Protein AF-A0A7K0S2Q0-F1 (afdb_monomer)

pLDDT: mean 84.31, std 12.72, range [53.44, 97.12]

Mean predicted aligned error: 6.61 Å

Solvent-accessible surface area (backbone atoms only — not comparable to full-atom values): 5505 Å² total; per-residue (Å²): 112,70,44,58,55,29,43,52,51,18,51,54,41,47,51,53,49,52,50,55,51,48,51,41,67,73,70,68,53,81,81,54,71,60,59,54,51,28,45,52,15,42,52,38,26,22,48,20,25,43,46,21,49,76,76,44,85,46,72,68,33,52,50,47,17,49,54,20,43,51,52,19,50,55,39,47,50,51,54,38,68,62,32,65,51,90,87,66,67,78,82,71,79,52,60,96,81,39,47,93,53,102

Radius of gyration: 15.75 Å; Cα contacts (8 Å, |Δi|>4): 103; chains: 1; bounding box: 41×19×39 Å

Structure (mmCIF, N/CA/C/O backbone):
data_AF-A0A7K0S2Q0-F1
#
_entry.id   AF-A0A7K0S2Q0-F1
#
loop_
_atom_site.group_PDB
_atom_site.id
_atom_site.type_symbol
_atom_site.label_atom_id
_atom_site.label_alt_id
_atom_site.label_comp_id
_atom_site.label_asym_id
_atom_site.label_entity_id
_atom_site.label_seq_id
_atom_site.pdbx_PDB_ins_code
_atom_site.Cartn_x
_atom_site.Cartn_y
_atom_site.Cartn_z
_atom_site.occupancy
_atom_site.B_iso_or_equiv
_atom_site.auth_seq_id
_atom_site.auth_comp_id
_atom_site.auth_asym_id
_atom_site.auth_atom_id
_atom_site.pdbx_PDB_model_num
ATOM 1 N N . MET A 1 1 ? -17.568 6.760 10.542 1.00 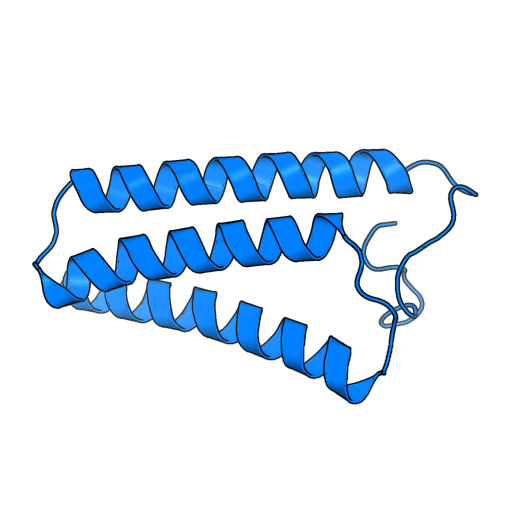76.69 1 MET A N 1
ATOM 2 C CA . MET A 1 1 ? -16.606 7.652 9.852 1.00 76.69 1 MET A CA 1
ATOM 3 C C . MET A 1 1 ? -15.262 6.966 9.601 1.00 76.69 1 MET A C 1
ATOM 5 O O . MET A 1 1 ? -14.896 6.812 8.447 1.00 76.69 1 MET A O 1
ATOM 9 N N . VAL A 1 2 ? -14.573 6.462 10.634 1.00 85.38 2 VAL A N 1
ATOM 10 C CA . VAL A 1 2 ? -13.249 5.805 10.497 1.00 85.38 2 VAL A CA 1
ATOM 11 C C . VAL A 1 2 ? -13.255 4.586 9.556 1.00 85.38 2 VAL A C 1
ATOM 13 O O . VAL A 1 2 ? -12.350 4.429 8.746 1.00 85.38 2 VAL A O 1
ATOM 16 N N . GLN A 1 3 ? -14.302 3.755 9.583 1.00 86.75 3 GLN A N 1
ATOM 17 C CA . GLN A 1 3 ? -14.401 2.592 8.685 1.00 86.75 3 GLN A CA 1
ATOM 18 C C . GLN A 1 3 ? -14.510 2.967 7.199 1.00 86.75 3 GLN A C 1
ATOM 20 O O . GLN A 1 3 ? -13.990 2.241 6.361 1.00 86.75 3 GLN A O 1
ATOM 25 N N . ILE A 1 4 ? -15.129 4.107 6.871 1.00 90.25 4 ILE A N 1
ATOM 26 C CA . ILE A 1 4 ? -15.235 4.586 5.483 1.00 90.25 4 ILE A CA 1
ATOM 27 C C . ILE A 1 4 ? -13.847 4.974 4.967 1.00 90.25 4 ILE A C 1
ATOM 29 O O . ILE A 1 4 ? -13.471 4.578 3.869 1.00 90.25 4 ILE A O 1
ATOM 33 N N . PHE A 1 5 ? -13.053 5.670 5.788 1.00 91.81 5 PHE A N 1
ATOM 34 C CA . PHE A 1 5 ? -11.660 5.989 5.465 1.00 91.81 5 PHE A CA 1
ATOM 35 C C . PHE A 1 5 ? -10.804 4.733 5.276 1.00 91.81 5 PHE A C 1
ATOM 37 O O . PHE A 1 5 ? -10.049 4.656 4.311 1.00 91.81 5 PHE A O 1
ATOM 44 N N . ASN A 1 6 ? -10.955 3.723 6.139 1.00 92.00 6 ASN A N 1
ATOM 45 C CA . ASN A 1 6 ? -10.249 2.450 5.970 1.00 92.00 6 ASN A CA 1
ATOM 46 C C . ASN A 1 6 ? -10.660 1.732 4.677 1.00 92.00 6 ASN A C 1
ATOM 48 O O . ASN A 1 6 ? -9.803 1.197 3.981 1.00 92.00 6 ASN A O 1
ATOM 52 N N . GLY A 1 7 ? -11.953 1.750 4.337 1.00 91.88 7 GLY A N 1
ATOM 53 C CA . GLY A 1 7 ? -12.468 1.164 3.100 1.00 91.88 7 GLY A CA 1
ATOM 54 C C . GLY A 1 7 ? -11.942 1.868 1.850 1.00 91.88 7 GLY A C 1
ATOM 55 O O . GLY A 1 7 ? -11.472 1.201 0.932 1.00 91.88 7 GLY A O 1
ATOM 56 N N . LEU A 1 8 ? -11.942 3.204 1.840 1.00 95.12 8 LEU A N 1
ATOM 57 C CA . LEU A 1 8 ? -11.335 4.011 0.773 1.00 95.12 8 LEU A CA 1
ATOM 58 C C . LEU A 1 8 ? -9.833 3.733 0.642 1.00 95.12 8 LEU A C 1
ATOM 60 O O . LEU A 1 8 ? -9.335 3.554 -0.469 1.00 95.12 8 LEU A O 1
ATOM 64 N N . GLY A 1 9 ? -9.120 3.641 1.767 1.00 92.94 9 GLY A N 1
ATOM 65 C CA . GLY A 1 9 ? -7.705 3.278 1.790 1.00 92.94 9 GLY A CA 1
ATOM 66 C C . GLY A 1 9 ? -7.447 1.892 1.196 1.00 92.94 9 GLY A C 1
ATOM 67 O O . GLY A 1 9 ? -6.599 1.752 0.318 1.00 92.94 9 GLY A O 1
ATOM 68 N N . ALA A 1 10 ? -8.219 0.880 1.599 1.00 93.56 10 ALA A N 1
ATOM 69 C CA . ALA A 1 10 ? -8.108 -0.471 1.050 1.00 93.56 10 ALA A CA 1
ATOM 70 C C . ALA A 1 10 ? -8.386 -0.502 -0.464 1.00 93.56 10 ALA A C 1
ATOM 72 O O . ALA A 1 10 ? -7.601 -1.075 -1.217 1.00 93.56 10 ALA A O 1
ATOM 73 N N . LEU A 1 11 ? -9.450 0.167 -0.923 1.00 95.19 11 LEU A N 1
ATOM 74 C CA . LEU A 1 11 ? -9.790 0.292 -2.348 1.00 95.19 11 LEU A CA 1
ATOM 75 C C . LEU A 1 11 ? -8.669 0.940 -3.159 1.00 95.19 11 LEU A C 1
ATOM 77 O O . LEU A 1 11 ? -8.348 0.466 -4.246 1.00 95.19 11 LEU A O 1
ATOM 81 N N . THR A 1 12 ? -8.060 1.992 -2.615 1.00 95.25 12 THR A N 1
ATOM 82 C CA . THR A 1 12 ? -6.956 2.709 -3.263 1.00 95.25 12 THR A CA 1
ATOM 83 C C . THR A 1 12 ? -5.735 1.804 -3.415 1.00 95.25 12 THR A C 1
ATOM 85 O O . THR A 1 12 ? -5.120 1.752 -4.473 1.00 95.25 12 THR A O 1
ATOM 88 N N . VAL A 1 13 ? -5.390 1.041 -2.377 1.00 94.69 13 VAL A N 1
ATOM 89 C CA . VAL A 1 13 ? -4.240 0.130 -2.433 1.00 94.69 13 VAL A CA 1
ATOM 90 C C . VAL A 1 13 ? -4.501 -1.030 -3.398 1.00 94.69 13 VAL A C 1
ATOM 92 O O . VAL 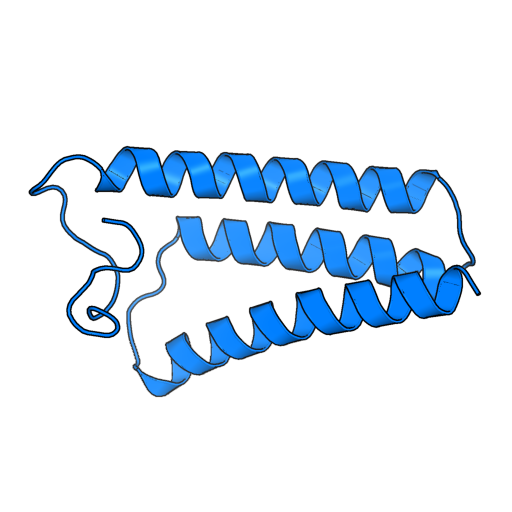A 1 13 ? -3.628 -1.374 -4.198 1.00 94.69 13 VAL A O 1
ATOM 95 N N . PHE A 1 14 ? -5.705 -1.609 -3.383 1.00 94.25 14 PHE A N 1
ATOM 96 C CA . PHE A 1 14 ? -6.052 -2.689 -4.304 1.00 94.25 14 PHE A CA 1
ATOM 97 C C . PHE A 1 14 ? -6.108 -2.226 -5.761 1.00 94.25 14 P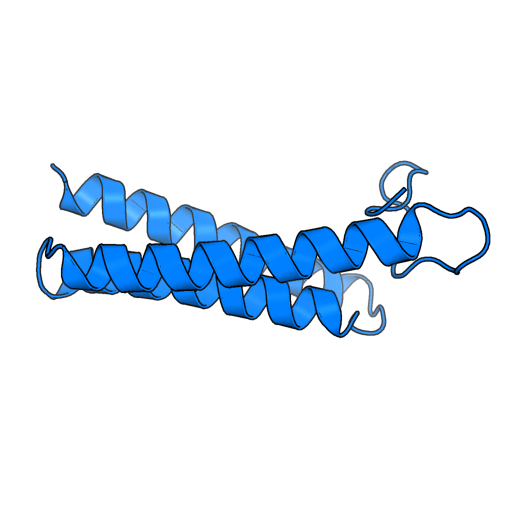HE A C 1
ATOM 99 O O . PHE A 1 14 ? -5.620 -2.953 -6.625 1.00 94.25 14 PHE A O 1
ATOM 106 N N . SER A 1 15 ? -6.629 -1.031 -6.054 1.00 94.06 15 SER A N 1
ATOM 107 C CA . SER A 1 15 ? -6.678 -0.521 -7.430 1.00 94.06 15 SER A CA 1
ATOM 108 C C . SER A 1 15 ? -5.281 -0.347 -8.032 1.00 94.06 15 SER A C 1
ATOM 110 O O . SER A 1 15 ? -5.067 -0.728 -9.183 1.00 94.06 15 SER A O 1
ATOM 112 N N . VAL A 1 16 ? -4.304 0.119 -7.245 1.00 93.38 16 VAL A N 1
ATOM 113 C CA . VAL A 1 16 ? -2.898 0.219 -7.673 1.00 93.38 16 VAL A CA 1
ATOM 114 C C . VAL A 1 16 ? -2.314 -1.160 -7.993 1.00 93.38 16 VAL A C 1
ATOM 116 O O . VAL A 1 16 ? -1.665 -1.334 -9.025 1.00 93.38 16 VAL A O 1
ATOM 119 N N . VAL A 1 17 ? -2.566 -2.162 -7.144 1.00 93.06 17 VAL A N 1
ATOM 120 C CA . VAL A 1 17 ? -2.088 -3.537 -7.373 1.00 93.06 17 VAL A CA 1
ATOM 121 C C . VAL A 1 17 ? -2.720 -4.139 -8.631 1.00 93.06 17 VAL A C 1
ATOM 123 O O . VAL A 1 17 ? -2.010 -4.734 -9.443 1.00 93.06 17 VAL A O 1
ATOM 126 N N . PHE A 1 18 ? -4.028 -3.952 -8.825 1.00 92.44 18 PHE A N 1
ATOM 127 C CA . PHE A 1 18 ? -4.726 -4.389 -10.035 1.00 92.44 18 PHE A CA 1
ATOM 128 C C . PHE A 1 18 ? -4.171 -3.719 -11.292 1.00 92.44 18 PHE A C 1
ATOM 130 O O . PHE A 1 18 ? -3.908 -4.412 -12.272 1.00 92.44 18 PHE A O 1
ATOM 137 N N . GLY A 1 19 ? -3.924 -2.407 -11.252 1.00 88.81 19 GLY A N 1
ATOM 138 C CA . GLY A 1 19 ? -3.283 -1.687 -12.352 1.00 88.81 19 GLY A CA 1
ATOM 139 C C . GLY A 1 19 ? -1.909 -2.265 -12.692 1.00 88.81 19 GLY A C 1
ATOM 140 O O . GLY A 1 19 ? -1.626 -2.536 -13.855 1.00 88.81 19 GLY A O 1
ATOM 141 N N . ALA A 1 20 ? -1.083 -2.550 -11.681 1.00 86.62 20 ALA A N 1
ATOM 142 C CA . ALA A 1 20 ? 0.249 -3.123 -11.875 1.00 86.62 20 ALA A CA 1
ATOM 143 C C . ALA A 1 20 ? 0.220 -4.529 -12.509 1.00 86.62 20 ALA A C 1
ATOM 145 O O . ALA A 1 20 ? 1.060 -4.841 -13.357 1.00 86.62 20 ALA A O 1
ATOM 146 N N . TYR A 1 21 ? -0.739 -5.379 -12.128 1.00 86.31 21 TYR A N 1
ATOM 147 C CA . TYR A 1 21 ? -0.966 -6.649 -12.825 1.00 86.31 21 TYR A CA 1
ATOM 148 C C . TYR A 1 21 ? -1.488 -6.433 -14.247 1.00 86.31 21 TYR A C 1
ATOM 150 O O . TYR A 1 21 ? -1.044 -7.129 -15.155 1.00 86.31 21 TYR A O 1
ATOM 158 N N . GLY A 1 22 ? -2.366 -5.450 -14.457 1.00 86.50 22 GLY A N 1
ATOM 159 C CA . GLY A 1 22 ? -2.847 -5.061 -15.782 1.00 86.50 22 GLY A CA 1
ATOM 160 C C . GLY A 1 22 ? -1.699 -4.739 -16.736 1.00 86.50 22 GLY A C 1
ATOM 161 O O . GLY A 1 22 ? -1.629 -5.331 -17.807 1.00 86.50 22 GLY A O 1
ATOM 162 N N . PHE A 1 23 ? -0.748 -3.898 -16.319 1.00 82.06 23 PHE A N 1
ATOM 163 C CA . PHE A 1 23 ? 0.447 -3.605 -17.120 1.00 82.06 23 PHE A CA 1
ATOM 164 C C . PHE A 1 23 ? 1.255 -4.865 -17.438 1.00 82.06 23 PHE A C 1
ATOM 166 O O . PHE A 1 23 ? 1.584 -5.096 -18.593 1.00 82.06 23 PHE A O 1
ATOM 173 N N . GLN A 1 24 ? 1.486 -5.732 -16.450 1.00 80.75 24 GLN A N 1
ATOM 174 C CA . GLN A 1 24 ? 2.234 -6.973 -16.665 1.00 80.75 24 GLN A CA 1
ATOM 175 C C . GLN A 1 24 ? 1.568 -7.902 -17.696 1.00 80.75 24 GLN A C 1
ATOM 177 O O . GLN A 1 24 ? 2.256 -8.512 -18.510 1.00 80.75 24 GLN A O 1
ATOM 182 N N . PHE A 1 25 ? 0.239 -8.027 -17.668 1.00 83.44 25 PHE A N 1
ATOM 183 C CA . PHE A 1 25 ? -0.484 -8.883 -18.614 1.00 83.44 25 PHE A CA 1
ATOM 184 C C . PHE A 1 25 ? -0.644 -8.249 -19.997 1.00 83.44 25 PHE A C 1
ATOM 186 O O . PHE A 1 25 ? -0.677 -8.976 -20.984 1.00 83.44 25 PHE A O 1
ATOM 193 N N . VAL A 1 26 ? -0.742 -6.919 -20.078 1.00 82.12 26 VAL A N 1
ATOM 194 C CA . VAL A 1 26 ? -0.903 -6.203 -21.351 1.00 82.12 26 VAL A CA 1
ATOM 195 C C . VAL A 1 26 ? 0.424 -6.092 -22.103 1.00 82.12 26 VAL A C 1
ATOM 197 O O . VAL A 1 26 ? 0.436 -6.282 -23.315 1.00 82.12 26 VAL A O 1
ATOM 200 N N . LEU A 1 27 ? 1.530 -5.814 -21.407 1.00 75.94 27 LEU A N 1
ATOM 201 C CA . LEU A 1 27 ? 2.846 -5.635 -22.028 1.00 75.94 27 LEU A CA 1
ATOM 202 C C . LEU A 1 27 ? 3.652 -6.946 -22.144 1.00 75.94 27 LEU A C 1
ATOM 204 O O . LEU A 1 27 ? 4.693 -6.960 -22.789 1.00 75.94 27 LEU A O 1
ATOM 208 N N . LEU A 1 28 ? 3.169 -8.063 -21.576 1.00 71.25 28 LEU A N 1
ATOM 209 C CA . LEU A 1 28 ? 3.833 -9.383 -21.594 1.00 71.25 28 LEU A CA 1
ATOM 210 C C . LEU A 1 28 ? 5.297 -9.372 -21.097 1.00 71.25 28 LEU A C 1
ATOM 212 O O . LEU A 1 28 ? 6.100 -10.238 -21.450 1.00 71.25 28 LEU A O 1
ATOM 216 N N . GLU A 1 29 ? 5.661 -8.422 -20.242 1.00 71.31 29 GLU A N 1
ATOM 217 C CA . GLU A 1 29 ? 7.026 -8.321 -19.732 1.00 71.31 29 GLU A CA 1
ATOM 218 C C . GLU A 1 29 ? 7.306 -9.343 -18.620 1.00 71.31 29 GLU A C 1
ATOM 220 O O . GLU A 1 29 ? 6.419 -9.685 -17.822 1.00 71.31 29 GLU A O 1
ATOM 225 N N . PRO A 1 30 ? 8.556 -9.832 -18.516 1.00 71.75 30 PRO A N 1
ATOM 226 C CA . PRO A 1 30 ? 8.937 -10.753 -17.457 1.00 71.75 30 PRO A CA 1
ATOM 227 C C . PRO A 1 30 ? 8.783 -10.091 -16.074 1.00 71.75 30 PRO A C 1
ATOM 229 O O . PRO A 1 30 ? 9.205 -8.947 -15.877 1.00 71.75 30 PRO A O 1
ATOM 232 N N . PRO A 1 31 ? 8.210 -10.796 -15.078 1.00 72.56 31 PRO A N 1
ATOM 233 C CA . PRO A 1 31 ? 7.999 -10.232 -13.754 1.00 72.56 31 PRO A CA 1
ATOM 234 C C . PRO A 1 31 ? 9.330 -9.948 -13.056 1.00 72.56 31 PRO A C 1
ATOM 236 O O . PRO A 1 31 ? 10.121 -10.850 -12.788 1.00 72.56 31 PRO A O 1
ATOM 239 N N . CYS A 1 32 ? 9.531 -8.691 -12.674 1.00 78.88 32 CYS A N 1
ATOM 240 C CA . CYS A 1 32 ? 10.578 -8.291 -11.742 1.00 78.88 32 CYS A CA 1
ATOM 241 C C . CYS A 1 32 ? 10.318 -8.947 -10.362 1.00 78.88 32 CYS A C 1
ATOM 243 O O . CYS A 1 32 ? 9.270 -8.694 -9.751 1.00 78.88 32 CYS A O 1
ATOM 245 N N . PRO A 1 33 ? 11.246 -9.769 -9.827 1.00 82.75 33 PRO A N 1
ATOM 246 C CA . PRO A 1 33 ? 11.015 -10.522 -8.593 1.00 82.75 33 PRO A CA 1
ATOM 247 C C . PRO A 1 33 ? 10.822 -9.615 -7.368 1.00 82.75 33 PRO A C 1
ATOM 249 O O . PRO A 1 33 ? 9.953 -9.880 -6.540 1.00 82.75 33 PRO A O 1
ATOM 252 N N . LEU A 1 34 ? 11.559 -8.500 -7.267 1.00 84.19 34 LEU A N 1
ATOM 253 C CA . LEU A 1 34 ? 11.393 -7.525 -6.177 1.00 84.19 34 LEU A CA 1
ATOM 254 C C . LEU A 1 34 ? 10.058 -6.770 -6.263 1.00 84.19 34 LEU A C 1
ATOM 256 O O . LEU A 1 34 ? 9.437 -6.485 -5.242 1.00 84.19 34 LEU A O 1
ATOM 260 N N . CYS A 1 35 ? 9.573 -6.490 -7.470 1.00 85.50 35 CYS A N 1
ATOM 261 C CA . CYS A 1 35 ? 8.303 -5.807 -7.697 1.00 85.50 35 CYS A CA 1
ATOM 262 C C . CYS A 1 35 ? 7.123 -6.661 -7.224 1.00 85.50 35 CYS A C 1
ATOM 264 O O . CYS A 1 35 ? 6.132 -6.140 -6.710 1.00 85.50 35 CYS A O 1
ATOM 266 N N . LEU A 1 36 ? 7.251 -7.983 -7.344 1.00 89.19 36 LEU A N 1
ATOM 267 C CA . LEU A 1 36 ? 6.275 -8.931 -6.821 1.00 89.19 36 LEU A CA 1
ATOM 268 C C . LEU A 1 36 ? 6.217 -8.871 -5.285 1.00 89.19 36 LEU A C 1
ATOM 270 O O . LEU A 1 36 ? 5.125 -8.858 -4.719 1.00 89.19 36 LEU A O 1
ATOM 274 N N . LEU A 1 37 ? 7.360 -8.708 -4.608 1.00 92.12 37 LEU A N 1
ATOM 275 C CA . LEU A 1 37 ? 7.404 -8.487 -3.156 1.00 92.12 37 LEU A CA 1
ATOM 276 C C . LEU A 1 37 ? 6.737 -7.164 -2.741 1.00 92.12 37 LEU A C 1
ATOM 278 O O . LEU A 1 37 ? 5.993 -7.148 -1.759 1.00 92.12 37 LEU A O 1
ATOM 282 N N . ILE A 1 38 ? 6.936 -6.078 -3.498 1.00 92.75 38 ILE A N 1
ATOM 283 C CA . ILE A 1 38 ? 6.270 -4.786 -3.238 1.00 92.75 38 ILE A CA 1
ATOM 284 C C . ILE A 1 38 ? 4.747 -4.943 -3.348 1.00 92.75 38 ILE A C 1
ATOM 286 O O . ILE A 1 38 ? 4.006 -4.455 -2.491 1.00 92.75 38 ILE A O 1
ATOM 290 N N . ARG A 1 39 ? 4.264 -5.680 -4.361 1.00 93.38 39 ARG A N 1
ATOM 291 C CA . ARG A 1 39 ? 2.831 -5.984 -4.514 1.00 93.38 39 ARG A CA 1
ATOM 292 C C . ARG A 1 39 ? 2.293 -6.793 -3.339 1.00 93.38 39 ARG A C 1
ATOM 294 O O . ARG A 1 39 ? 1.210 -6.480 -2.856 1.00 93.38 39 ARG A O 1
ATOM 301 N N . VAL A 1 40 ? 3.036 -7.783 -2.843 1.00 94.50 40 VAL A N 1
ATOM 302 C CA . VAL A 1 40 ? 2.648 -8.542 -1.640 1.00 94.50 40 VAL A CA 1
ATOM 303 C C . VAL A 1 40 ? 2.555 -7.623 -0.416 1.00 94.50 40 VAL A C 1
ATOM 305 O O . VAL A 1 40 ? 1.578 -7.708 0.328 1.00 94.50 40 VAL A O 1
ATOM 308 N N . GLY A 1 41 ? 3.503 -6.696 -0.243 1.00 93.94 41 GLY A N 1
ATOM 309 C CA . GLY A 1 41 ? 3.444 -5.677 0.811 1.00 93.94 41 GLY A CA 1
ATOM 310 C C . GLY A 1 41 ? 2.186 -4.807 0.712 1.00 93.94 41 GLY A C 1
ATOM 311 O O . GLY A 1 41 ? 1.454 -4.663 1.690 1.00 93.94 41 GLY A O 1
ATOM 312 N N . MET A 1 42 ? 1.871 -4.310 -0.486 1.00 94.69 42 MET A N 1
ATOM 313 C CA . MET A 1 42 ? 0.655 -3.529 -0.755 1.00 94.69 42 MET A CA 1
ATOM 314 C C . MET A 1 42 ? -0.622 -4.334 -0.467 1.00 94.69 42 MET A C 1
ATOM 316 O O . MET A 1 42 ? -1.522 -3.843 0.211 1.00 94.69 42 MET A O 1
ATOM 320 N N . ILE A 1 43 ? -0.692 -5.596 -0.900 1.00 96.19 43 ILE A N 1
ATOM 321 C CA . ILE A 1 43 ? -1.823 -6.486 -0.592 1.00 96.19 43 ILE A CA 1
ATOM 322 C C . ILE A 1 43 ? -1.977 -6.651 0.927 1.00 96.19 43 ILE A C 1
ATOM 324 O O . ILE A 1 43 ? -3.098 -6.594 1.431 1.00 96.19 43 ILE A O 1
ATOM 328 N N . GLY A 1 44 ? -0.873 -6.785 1.666 1.00 95.38 44 GLY A N 1
ATOM 329 C CA . GLY A 1 44 ? -0.883 -6.847 3.130 1.00 95.38 44 GLY A CA 1
ATOM 330 C C . GLY A 1 44 ? -1.446 -5.581 3.788 1.00 95.38 44 GLY A C 1
ATOM 331 O O . GLY A 1 44 ? -2.256 -5.682 4.713 1.00 95.38 44 GLY A O 1
ATOM 332 N N . VAL A 1 45 ? -1.093 -4.393 3.281 1.00 96.19 45 VAL A N 1
ATOM 333 C CA . VAL A 1 45 ? -1.667 -3.112 3.740 1.00 96.19 45 VAL A CA 1
ATOM 334 C C . VAL A 1 45 ? -3.173 -3.071 3.478 1.00 96.19 45 VAL A C 1
ATOM 336 O O . VAL A 1 45 ? -3.953 -2.789 4.391 1.00 96.19 45 VAL A O 1
ATOM 339 N N . GLY A 1 46 ? -3.592 -3.399 2.251 1.00 95.12 46 GLY A N 1
ATOM 340 C CA . GLY A 1 46 ? -5.004 -3.452 1.870 1.00 95.12 46 GLY A CA 1
ATOM 341 C C . GLY A 1 46 ? -5.800 -4.436 2.730 1.00 95.12 46 GLY A C 1
ATOM 342 O O . GLY A 1 46 ? -6.900 -4.116 3.177 1.00 95.12 46 GLY A O 1
ATOM 343 N N . PHE A 1 47 ? -5.217 -5.595 3.045 1.00 95.12 47 PHE A N 1
ATOM 344 C CA . PHE A 1 47 ? -5.821 -6.602 3.915 1.00 95.12 47 PHE A CA 1
ATOM 345 C C . PHE A 1 47 ? -5.986 -6.102 5.356 1.00 95.12 47 PHE A C 1
ATOM 347 O O . PHE A 1 47 ? -7.073 -6.219 5.921 1.00 95.12 47 PHE A O 1
ATOM 354 N N . GLY A 1 48 ? -4.962 -5.470 5.941 1.00 93.38 48 GLY A N 1
ATOM 355 C CA . GLY A 1 48 ? -5.057 -4.872 7.279 1.00 93.38 48 GLY A CA 1
ATOM 356 C C . GLY A 1 48 ? -6.139 -3.788 7.374 1.00 93.38 48 GLY A C 1
ATOM 357 O O . GLY A 1 48 ? -6.890 -3.730 8.350 1.00 93.38 48 GLY A O 1
ATOM 358 N N . LEU A 1 49 ? -6.290 -2.970 6.331 1.00 92.75 49 LEU A N 1
ATOM 359 C CA . LEU A 1 49 ? -7.362 -1.974 6.252 1.00 92.75 49 LEU A CA 1
ATOM 360 C C . LEU A 1 49 ? -8.745 -2.613 6.040 1.00 92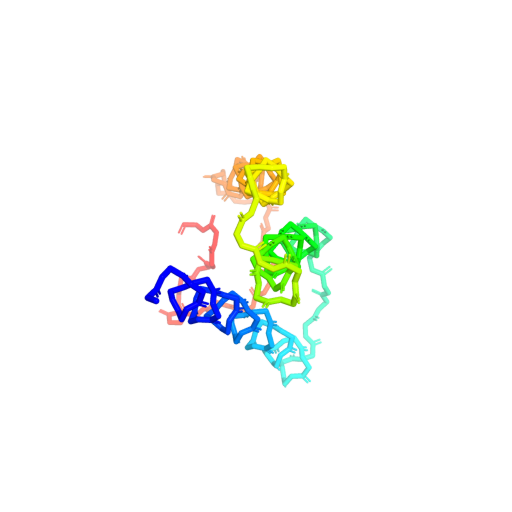.75 49 LEU A C 1
ATOM 362 O O . LEU A 1 49 ? -9.711 -2.186 6.674 1.00 92.75 49 LEU A O 1
ATOM 366 N N . ALA A 1 50 ? -8.847 -3.663 5.222 1.00 92.75 50 ALA A N 1
ATOM 367 C CA . ALA A 1 50 ? -10.090 -4.403 5.005 1.00 92.75 50 ALA A CA 1
ATOM 368 C C . ALA A 1 50 ? -10.583 -5.101 6.285 1.00 92.75 50 ALA A C 1
ATOM 370 O O . ALA A 1 50 ? -11.781 -5.078 6.578 1.00 92.75 50 ALA A O 1
ATOM 371 N N . LEU A 1 51 ? -9.675 -5.639 7.107 1.00 93.00 51 LEU A N 1
ATOM 372 C CA . LEU A 1 5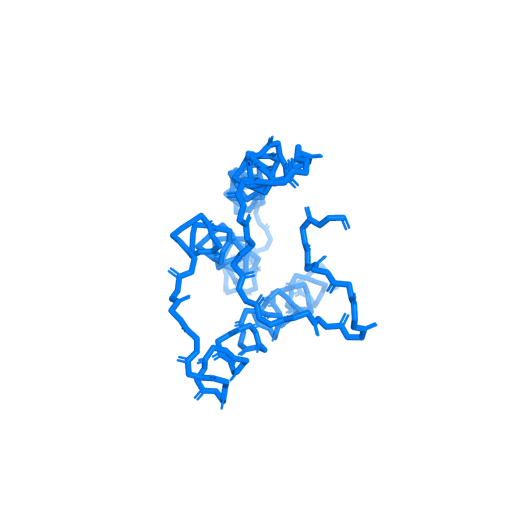1 ? -10.016 -6.202 8.419 1.00 93.00 51 LEU A CA 1
ATOM 373 C C . LEU A 1 51 ? -10.655 -5.160 9.348 1.00 93.00 51 LEU A C 1
ATOM 375 O O . LEU A 1 51 ? -11.603 -5.480 10.063 1.00 93.00 51 LEU A O 1
ATOM 379 N N . ASN A 1 52 ? -10.207 -3.901 9.294 1.00 92.31 52 ASN A N 1
ATOM 380 C CA . ASN A 1 52 ? -10.835 -2.812 10.048 1.00 92.31 52 ASN A CA 1
ATOM 381 C C . ASN A 1 52 ? -12.249 -2.460 9.551 1.00 92.31 52 ASN A C 1
ATOM 383 O O . ASN A 1 52 ? -13.055 -1.922 10.317 1.00 92.31 52 ASN A O 1
ATOM 387 N N . VAL A 1 53 ? -12.564 -2.735 8.283 1.00 92.00 53 VAL A N 1
ATOM 388 C CA . VAL A 1 53 ? -13.922 -2.571 7.742 1.00 92.00 53 VAL A CA 1
ATOM 389 C C . VAL A 1 53 ? -14.819 -3.714 8.223 1.00 92.00 53 VAL A C 1
ATOM 391 O O . VAL A 1 53 ? -15.907 -3.442 8.723 1.00 92.00 53 VAL A O 1
ATOM 394 N N . LEU A 1 54 ? -14.341 -4.961 8.148 1.00 91.56 54 LEU A N 1
ATOM 395 C CA . LEU A 1 54 ? -15.110 -6.168 8.486 1.00 91.56 54 LEU A CA 1
ATOM 396 C C . LEU A 1 54 ? -15.342 -6.353 9.995 1.00 91.56 54 LEU A C 1
ATOM 398 O O . LEU A 1 54 ? -16.459 -6.642 10.413 1.00 91.56 54 LEU A O 1
ATOM 402 N N . PHE A 1 55 ? -14.305 -6.184 10.820 1.00 90.88 55 PHE A N 1
ATOM 403 C CA . PHE A 1 55 ? -14.341 -6.481 12.263 1.00 90.88 55 PHE A CA 1
ATOM 404 C C . PHE A 1 55 ? -14.398 -5.232 13.154 1.00 90.88 55 PHE A C 1
ATOM 406 O O . PHE A 1 55 ? -14.334 -5.333 14.383 1.00 90.88 55 PHE A O 1
ATOM 413 N N . GLY A 1 56 ? -14.504 -4.053 12.540 1.00 88.94 56 GLY A N 1
ATOM 414 C CA . GLY A 1 56 ? -14.408 -2.767 13.223 1.00 88.94 56 GLY A CA 1
ATOM 415 C C . GLY A 1 56 ? -12.963 -2.289 13.431 1.00 88.94 56 GLY A C 1
ATOM 416 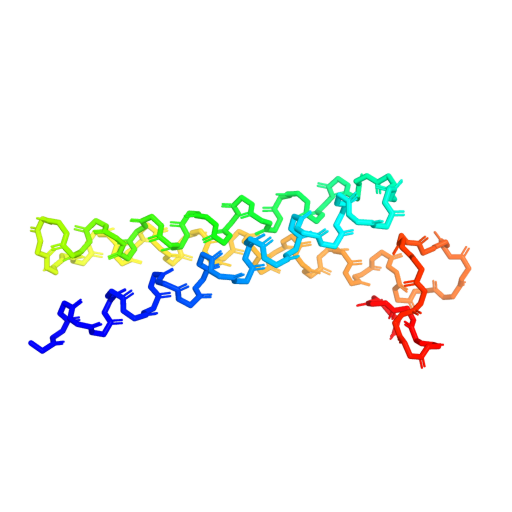O O . GLY A 1 56 ? -12.013 -3.074 13.337 1.00 88.94 56 GLY A O 1
ATOM 417 N N . PRO A 1 57 ? -12.773 -0.985 13.708 1.00 90.25 57 PRO A N 1
ATOM 418 C CA . PRO A 1 57 ? -11.451 -0.386 13.847 1.00 90.25 57 PRO A CA 1
ATOM 419 C C . PRO A 1 57 ? -10.752 -0.908 15.109 1.00 90.25 57 PRO A C 1
ATOM 421 O O . PRO A 1 57 ? -11.185 -0.634 16.228 1.00 90.25 57 PRO A O 1
ATOM 424 N N . ARG A 1 58 ? -9.651 -1.646 14.935 1.00 91.94 58 ARG A N 1
ATOM 425 C CA . ARG A 1 58 ? -8.783 -2.099 16.033 1.00 91.94 58 ARG A CA 1
ATOM 426 C C . ARG A 1 58 ? -7.333 -1.753 15.730 1.00 91.94 58 ARG A C 1
ATOM 428 O O . ARG A 1 58 ? -6.864 -1.929 14.609 1.00 91.94 58 ARG A O 1
ATOM 435 N N . VAL A 1 59 ? -6.603 -1.337 16.764 1.00 91.44 59 VAL A N 1
ATOM 436 C CA . VAL A 1 59 ? -5.175 -0.970 16.677 1.00 91.44 59 VAL A CA 1
ATOM 437 C C . VAL A 1 59 ? -4.333 -2.109 16.095 1.00 91.44 59 VAL A C 1
ATOM 439 O O . VAL A 1 59 ? -3.413 -1.869 15.321 1.00 91.44 59 VAL A O 1
ATOM 442 N N . LEU A 1 60 ? -4.695 -3.359 16.390 1.00 93.50 60 LEU A N 1
ATOM 443 C CA . LEU A 1 60 ? -3.963 -4.538 15.933 1.00 93.50 60 LEU A CA 1
ATOM 444 C C . LEU A 1 60 ? -3.950 -4.685 14.399 1.00 93.50 60 LEU A C 1
ATOM 446 O O . LEU A 1 60 ? -2.913 -5.011 13.826 1.00 93.50 60 LEU A O 1
ATOM 450 N N . HIS A 1 61 ? -5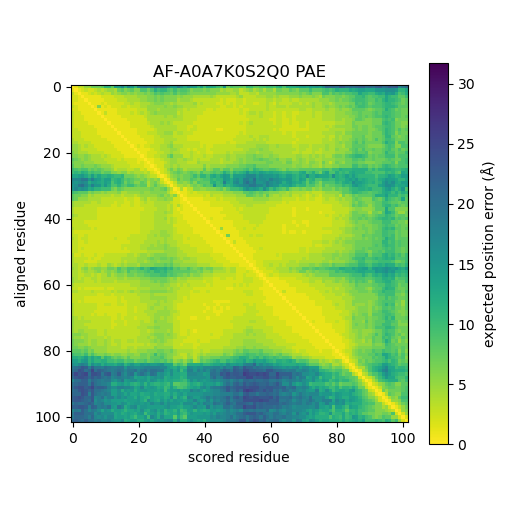.056 -4.374 13.713 1.00 93.00 61 HIS A N 1
ATOM 451 C CA . HIS A 1 61 ? -5.101 -4.424 12.246 1.00 93.00 61 HIS A CA 1
ATOM 452 C C . HIS A 1 61 ? -4.293 -3.285 11.607 1.00 93.00 61 HIS A C 1
ATOM 454 O O . HIS A 1 61 ? -3.681 -3.473 10.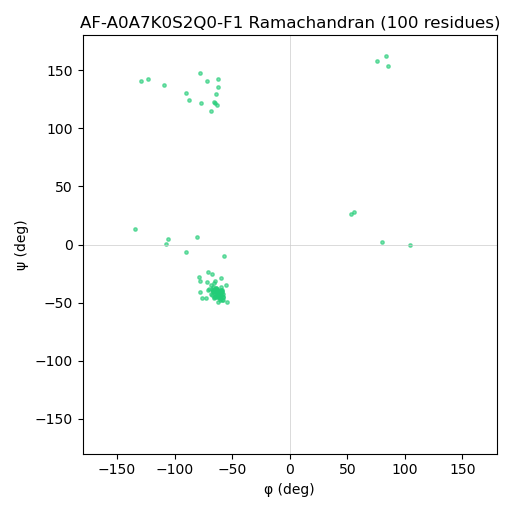557 1.00 93.00 61 HIS A O 1
ATOM 460 N N . TYR A 1 62 ? -4.241 -2.116 12.258 1.00 92.88 62 TYR A N 1
ATOM 461 C CA . TYR A 1 62 ? -3.351 -1.031 11.841 1.00 92.88 62 TYR A CA 1
ATOM 462 C C . TYR A 1 62 ? -1.878 -1.398 12.032 1.00 92.88 62 TYR A C 1
ATOM 464 O O . TYR A 1 62 ? -1.064 -1.069 11.176 1.00 92.88 62 TYR A O 1
ATOM 472 N N . GLY A 1 63 ? -1.543 -2.131 13.098 1.00 94.50 63 GLY A N 1
ATOM 473 C CA . GLY A 1 63 ? -0.207 -2.699 13.287 1.00 94.50 63 GLY A CA 1
ATOM 474 C C . GLY A 1 63 ? 0.184 -3.645 12.149 1.00 94.50 63 GLY A C 1
ATOM 475 O O . GLY A 1 63 ? 1.276 -3.523 11.600 1.00 94.50 63 GLY A O 1
ATOM 476 N N . LEU A 1 64 ? -0.730 -4.527 11.726 1.00 94.62 64 LEU A N 1
ATOM 477 C CA . LEU A 1 64 ? -0.510 -5.405 10.571 1.00 94.62 64 LEU A CA 1
ATOM 478 C C . LEU A 1 64 ? -0.282 -4.603 9.279 1.00 94.62 64 LEU A C 1
ATOM 480 O O . LEU A 1 64 ? 0.665 -4.878 8.542 1.00 94.62 64 LEU A O 1
ATOM 484 N N . ALA A 1 65 ? -1.118 -3.591 9.027 1.0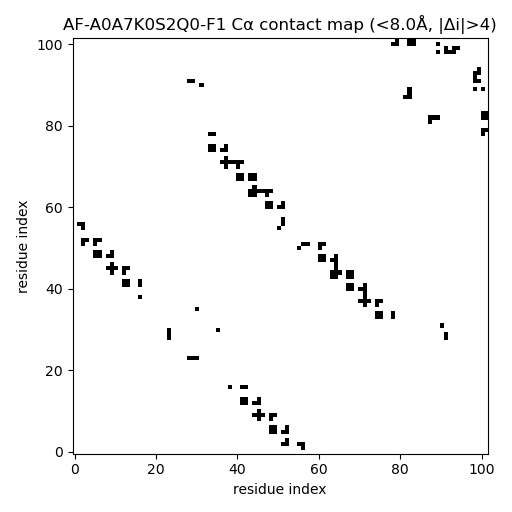0 94.94 65 ALA A N 1
ATOM 485 C CA . ALA A 1 65 ? -0.965 -2.713 7.871 1.00 94.94 65 ALA A CA 1
ATOM 486 C C . ALA A 1 65 ? 0.379 -1.962 7.900 1.00 94.94 65 ALA A C 1
ATOM 488 O O . ALA A 1 65 ? 1.041 -1.853 6.872 1.00 94.94 65 ALA A O 1
ATOM 489 N N . LEU A 1 66 ? 0.823 -1.497 9.071 1.00 95.88 66 LEU A N 1
ATOM 490 C CA . LEU A 1 66 ? 2.102 -0.805 9.227 1.00 95.88 66 LEU A CA 1
ATOM 491 C C . LEU A 1 66 ? 3.291 -1.729 8.937 1.00 95.88 66 LEU A C 1
ATOM 493 O O . LEU A 1 66 ? 4.191 -1.347 8.193 1.00 95.88 66 LEU A O 1
ATOM 497 N N . LEU A 1 67 ? 3.283 -2.955 9.468 1.00 96.94 67 LEU A N 1
ATOM 498 C CA . LEU A 1 67 ? 4.334 -3.939 9.193 1.00 96.94 67 LEU A CA 1
ATOM 499 C C . LEU A 1 67 ? 4.408 -4.284 7.699 1.00 96.94 67 LEU A C 1
ATOM 501 O O . LEU A 1 67 ? 5.500 -4.339 7.130 1.00 96.94 67 LEU A O 1
ATOM 505 N N . ALA A 1 68 ? 3.256 -4.451 7.045 1.00 96.00 68 ALA A N 1
ATOM 506 C CA . ALA A 1 68 ? 3.190 -4.684 5.606 1.00 96.00 68 ALA A CA 1
ATOM 507 C C . ALA A 1 68 ? 3.728 -3.487 4.797 1.00 96.00 68 ALA A C 1
ATOM 509 O O . ALA A 1 68 ? 4.472 -3.678 3.832 1.00 96.00 68 ALA A O 1
ATOM 510 N N . ALA A 1 69 ? 3.422 -2.256 5.222 1.00 95.06 69 ALA A N 1
ATOM 511 C CA . ALA A 1 69 ? 3.941 -1.040 4.599 1.00 95.06 69 ALA A CA 1
ATOM 512 C C . ALA A 1 69 ? 5.464 -0.917 4.754 1.00 95.06 69 ALA A C 1
ATOM 514 O O . ALA A 1 69 ? 6.153 -0.603 3.786 1.00 95.06 69 ALA A O 1
ATOM 515 N N . MET A 1 70 ? 6.008 -1.218 5.938 1.00 97.12 70 MET A N 1
ATOM 516 C CA . MET A 1 70 ? 7.456 -1.221 6.175 1.00 97.12 70 MET A CA 1
ATOM 517 C C . MET A 1 70 ? 8.174 -2.249 5.295 1.00 97.12 70 MET A C 1
ATOM 519 O O . MET A 1 70 ? 9.222 -1.949 4.724 1.00 97.12 70 MET A O 1
ATOM 523 N N . PHE A 1 71 ? 7.596 -3.442 5.137 1.00 95.94 71 PHE A N 1
ATOM 524 C CA . PHE A 1 71 ? 8.120 -4.460 4.228 1.00 95.94 71 PHE A CA 1
ATOM 525 C C . PHE A 1 71 ? 8.111 -3.989 2.762 1.00 95.94 71 PHE A C 1
ATOM 527 O O . PHE A 1 71 ? 9.114 -4.123 2.054 1.00 95.94 71 PHE A O 1
ATOM 534 N N . GLY A 1 72 ? 7.009 -3.378 2.315 1.00 93.50 72 GLY A N 1
ATOM 535 C CA . GLY A 1 72 ? 6.914 -2.765 0.987 1.00 93.50 72 GLY A CA 1
ATOM 536 C C . GLY A 1 72 ? 7.959 -1.664 0.766 1.00 93.50 72 GLY A C 1
ATOM 537 O O . GLY A 1 72 ? 8.630 -1.651 -0.262 1.00 93.50 72 GLY A O 1
ATOM 538 N N . ALA A 1 73 ? 8.167 -0.796 1.757 1.00 92.69 73 ALA A N 1
ATOM 539 C CA . ALA A 1 73 ? 9.150 0.285 1.689 1.00 92.69 73 ALA A CA 1
ATOM 540 C C . ALA A 1 73 ? 10.601 -0.228 1.638 1.00 92.69 73 ALA A C 1
ATOM 542 O O . ALA A 1 73 ? 11.428 0.293 0.890 1.00 92.69 73 ALA A O 1
ATOM 543 N N . LEU A 1 74 ? 10.927 -1.273 2.404 1.00 94.12 74 LEU A N 1
ATOM 544 C CA . LEU A 1 74 ? 12.270 -1.857 2.396 1.00 94.12 74 LEU A CA 1
ATOM 545 C C . LEU A 1 74 ? 12.588 -2.523 1.049 1.00 94.12 74 LEU A C 1
ATOM 547 O O . LEU A 1 74 ? 13.698 -2.400 0.528 1.00 94.12 74 LEU A O 1
ATOM 551 N N . THR A 1 75 ? 11.607 -3.217 0.472 1.00 91.81 75 THR A N 1
ATOM 552 C CA . THR A 1 75 ? 11.758 -3.881 -0.831 1.00 91.81 75 THR A CA 1
ATOM 553 C C . THR A 1 75 ? 11.845 -2.873 -1.976 1.00 91.81 75 THR A C 1
ATOM 555 O O . THR A 1 75 ? 12.687 -3.049 -2.859 1.00 91.81 75 THR A O 1
ATOM 558 N N . SER A 1 76 ? 11.083 -1.774 -1.929 1.00 88.38 76 SER A N 1
ATOM 559 C CA . SER A 1 76 ? 11.217 -0.680 -2.899 1.00 88.38 76 SER A CA 1
ATOM 560 C C . SER A 1 76 ? 12.556 0.043 -2.780 1.00 88.38 76 SER A C 1
ATOM 562 O O . SER A 1 76 ? 13.180 0.335 -3.795 1.00 88.38 76 SER A O 1
ATOM 564 N N . LEU A 1 77 ? 13.044 0.288 -1.560 1.00 89.62 77 LEU A N 1
ATOM 565 C CA . LEU A 1 77 ? 14.352 0.913 -1.359 1.00 89.62 77 LEU A CA 1
ATOM 566 C C . LEU A 1 77 ? 15.469 0.063 -1.972 1.00 89.62 77 LEU A C 1
ATOM 568 O O . LEU A 1 77 ? 16.346 0.584 -2.658 1.00 89.62 77 LEU A O 1
ATOM 572 N N . ARG A 1 78 ? 15.401 -1.259 -1.781 1.00 88.25 78 ARG A N 1
ATOM 573 C CA . ARG A 1 78 ? 16.348 -2.191 -2.399 1.00 88.25 78 ARG A CA 1
ATOM 574 C C . ARG A 1 78 ? 16.269 -2.166 -3.926 1.00 88.25 78 ARG A C 1
ATOM 576 O O . ARG A 1 78 ? 17.313 -2.197 -4.569 1.00 88.25 78 ARG A O 1
ATOM 583 N N . GLN A 1 79 ? 15.062 -2.099 -4.491 1.00 85.44 79 GLN A N 1
ATOM 584 C CA . GLN A 1 79 ? 14.857 -1.990 -5.938 1.00 85.44 79 GLN A CA 1
ATOM 585 C C . GLN A 1 79 ? 15.553 -0.742 -6.493 1.00 85.44 79 GLN A C 1
ATOM 587 O O . GLN A 1 79 ? 16.313 -0.839 -7.451 1.00 85.44 79 GLN A O 1
ATOM 592 N N . VAL A 1 80 ? 15.357 0.410 -5.849 1.00 83.88 80 VAL A N 1
ATOM 593 C CA . VAL A 1 80 ? 15.996 1.670 -6.258 1.00 83.88 80 VAL A CA 1
ATOM 594 C C . VAL A 1 80 ? 17.519 1.581 -6.130 1.00 83.88 80 VAL A C 1
ATOM 596 O O . VAL A 1 80 ? 18.232 1.925 -7.066 1.00 83.88 80 VAL A O 1
ATOM 599 N N . MET A 1 81 ? 18.041 1.051 -5.018 1.00 83.25 81 MET A N 1
ATOM 600 C CA . MET A 1 81 ? 19.492 0.911 -4.814 1.00 83.25 81 MET A CA 1
ATOM 601 C C . MET A 1 81 ? 20.186 0.034 -5.867 1.00 83.25 81 MET A C 1
ATOM 603 O O . MET A 1 81 ? 21.364 0.246 -6.141 1.00 83.25 81 MET A O 1
ATOM 607 N N . LEU A 1 82 ? 19.492 -0.946 -6.451 1.00 79.88 82 LEU A N 1
ATOM 608 C CA . LEU A 1 82 ? 20.056 -1.823 -7.485 1.00 79.88 82 LEU A CA 1
ATOM 609 C C . LEU A 1 82 ? 20.103 -1.166 -8.874 1.00 79.88 82 LEU A C 1
ATOM 611 O O . LEU A 1 82 ? 20.974 -1.503 -9.679 1.00 79.88 82 LEU A O 1
ATOM 615 N N . HIS A 1 83 ? 19.194 -0.231 -9.148 1.00 73.75 83 HIS A N 1
ATOM 616 C CA . HIS A 1 83 ? 19.037 0.396 -10.465 1.00 73.75 83 HIS A CA 1
ATOM 617 C C . HIS A 1 83 ? 19.524 1.853 -10.527 1.00 73.75 83 HIS A C 1
ATOM 619 O O . HIS A 1 83 ? 19.509 2.454 -11.595 1.00 73.75 83 HIS A O 1
ATOM 625 N N . ILE A 1 84 ? 20.033 2.402 -9.418 1.00 75.94 84 ILE A N 1
ATOM 626 C CA . ILE A 1 84 ? 20.591 3.762 -9.379 1.00 75.94 84 ILE A CA 1
ATOM 627 C C . ILE A 1 84 ? 21.936 3.901 -10.113 1.00 75.94 84 ILE A C 1
ATOM 629 O O . ILE A 1 84 ? 22.314 5.000 -10.510 1.00 75.94 84 ILE A O 1
ATOM 633 N N . VAL A 1 85 ? 22.685 2.803 -10.282 1.00 73.81 85 VAL A N 1
ATOM 634 C CA . VAL A 1 85 ? 23.963 2.808 -11.009 1.00 73.81 85 VAL A CA 1
ATOM 635 C C . VAL A 1 85 ? 23.697 2.588 -12.504 1.00 73.81 85 VAL A C 1
ATOM 637 O O . VAL A 1 85 ? 23.112 1.566 -12.866 1.00 73.81 85 VAL A O 1
ATOM 640 N N . PRO A 1 86 ? 24.156 3.485 -13.398 1.00 63.84 86 PRO A N 1
ATOM 641 C CA . PRO A 1 86 ? 23.962 3.319 -14.834 1.00 63.84 86 PRO A CA 1
ATOM 642 C C . PRO A 1 86 ? 24.693 2.066 -15.342 1.00 63.84 86 PRO A C 1
ATOM 644 O O . PRO A 1 86 ? 25.881 1.881 -15.085 1.00 63.84 86 PRO A O 1
ATOM 647 N N . GLY A 1 87 ? 23.980 1.209 -16.080 1.00 64.19 87 GLY A N 1
ATOM 648 C CA . GLY A 1 87 ? 24.529 -0.008 -16.693 1.00 64.19 87 GLY A CA 1
ATOM 649 C C . GLY A 1 87 ? 24.160 -1.333 -16.013 1.00 64.19 87 GLY A C 1
ATOM 650 O O . GLY A 1 87 ? 24.535 -2.382 -16.529 1.00 64.19 87 GLY A O 1
ATOM 651 N N . THR A 1 88 ? 23.391 -1.333 -14.915 1.00 59.81 88 THR A N 1
ATOM 652 C CA . THR A 1 88 ? 22.946 -2.568 -14.224 1.00 59.81 88 THR A CA 1
ATOM 653 C C . THR A 1 88 ? 21.732 -3.259 -14.868 1.00 59.81 88 THR A C 1
ATOM 655 O O . THR A 1 88 ? 21.235 -4.257 -14.346 1.00 59.81 88 THR A O 1
ATOM 658 N N . GLY A 1 89 ? 21.290 -2.775 -16.035 1.00 60.62 89 GLY A N 1
ATOM 659 C CA . GLY A 1 89 ? 20.071 -3.224 -16.707 1.00 60.62 89 GLY A CA 1
ATOM 660 C C . GLY A 1 89 ? 18.808 -2.665 -16.046 1.00 60.62 89 GLY A C 1
ATOM 661 O O . GLY A 1 89 ? 18.813 -2.284 -14.878 1.00 60.62 89 GLY A O 1
ATOM 662 N N . SER A 1 90 ? 17.712 -2.620 -16.800 1.00 61.09 90 SER A N 1
ATOM 663 C CA . SER A 1 90 ? 16.406 -2.162 -16.318 1.00 61.09 90 SER A CA 1
ATOM 664 C C . SER A 1 90 ? 15.365 -3.251 -16.531 1.00 61.09 90 SER A C 1
ATOM 666 O O . SER A 1 90 ? 15.387 -3.946 -17.544 1.00 61.09 90 SER A O 1
ATOM 668 N N . TYR A 1 91 ? 14.445 -3.390 -15.578 1.00 56.56 91 TYR A N 1
ATOM 669 C CA . TYR A 1 91 ? 13.242 -4.195 -15.766 1.00 56.56 91 TYR A CA 1
ATOM 670 C C . TYR A 1 91 ? 12.121 -3.320 -16.337 1.00 56.56 91 TYR A C 1
ATOM 672 O O . TYR A 1 91 ? 11.828 -2.266 -15.774 1.00 56.56 91 TYR A O 1
ATOM 680 N N . GLY A 1 92 ? 11.487 -3.798 -17.409 1.00 60.00 92 GLY A N 1
ATOM 681 C CA . GLY A 1 92 ? 10.360 -3.143 -18.076 1.00 60.00 92 GLY A CA 1
ATOM 682 C C . GLY A 1 92 ? 10.758 -2.092 -19.117 1.00 60.00 92 GLY A C 1
ATOM 683 O O . GLY A 1 92 ? 11.833 -1.481 -19.048 1.00 60.00 92 GLY A O 1
ATOM 684 N N . ASP A 1 93 ? 9.862 -1.893 -20.076 1.00 59.31 93 ASP A N 1
ATOM 685 C CA . ASP A 1 93 ? 9.903 -0.848 -21.082 1.00 59.31 93 ASP A CA 1
ATOM 686 C C . ASP A 1 93 ? 9.837 0.538 -20.415 1.00 59.31 93 ASP A C 1
ATOM 688 O O . ASP A 1 93 ? 9.147 0.742 -19.407 1.00 59.31 93 ASP A O 1
ATOM 692 N N . PRO A 1 94 ? 10.577 1.525 -20.942 1.00 62.28 94 PRO A N 1
ATOM 693 C CA . PRO A 1 94 ? 10.585 2.870 -20.393 1.00 62.28 94 PRO A CA 1
ATOM 694 C C . PRO A 1 94 ? 9.206 3.527 -20.542 1.00 62.28 94 PRO A C 1
ATOM 696 O O . PRO A 1 94 ? 8.701 3.734 -21.647 1.00 62.28 94 PRO A O 1
ATOM 699 N N . ALA A 1 95 ? 8.613 3.935 -19.422 1.00 57.59 95 ALA A N 1
ATOM 700 C CA . ALA A 1 95 ? 7.408 4.750 -19.427 1.00 57.59 95 ALA A CA 1
ATOM 701 C C . ALA A 1 95 ? 7.799 6.200 -19.756 1.00 57.59 95 ALA A C 1
ATOM 703 O O . ALA A 1 95 ? 8.613 6.804 -19.061 1.00 57.59 95 ALA A O 1
ATOM 704 N N . PHE A 1 96 ? 7.240 6.770 -20.830 1.00 56.38 96 PHE A N 1
ATOM 705 C CA . PHE A 1 96 ? 7.578 8.129 -21.295 1.00 56.38 96 PHE A CA 1
ATOM 706 C C . PHE A 1 96 ? 9.080 8.354 -21.577 1.00 56.38 96 PHE A C 1
ATOM 708 O O . PHE A 1 96 ? 9.571 9.475 -21.475 1.00 56.38 96 PHE A O 1
ATOM 715 N N . GLY A 1 97 ? 9.822 7.298 -21.935 1.00 61.94 97 GLY A N 1
ATOM 716 C CA . GLY A 1 97 ? 11.264 7.383 -22.199 1.00 61.94 97 GLY A CA 1
ATOM 717 C C . GLY A 1 97 ? 12.149 7.390 -20.946 1.00 61.94 97 GLY A C 1
ATOM 718 O O . GLY A 1 97 ? 13.368 7.461 -21.081 1.00 61.94 97 GLY A O 1
ATOM 719 N N . MET A 1 98 ? 11.565 7.274 -19.747 1.00 54.34 98 MET A N 1
ATOM 720 C CA . MET A 1 98 ? 12.285 7.091 -18.484 1.00 54.34 98 MET A CA 1
ATOM 721 C C . MET A 1 98 ? 12.065 5.669 -17.963 1.00 54.34 98 MET A C 1
ATOM 723 O O . MET A 1 98 ? 10.948 5.145 -18.003 1.00 54.34 98 MET A O 1
ATOM 727 N N . HIS A 1 99 ? 13.117 5.022 -17.462 1.00 64.44 99 HIS A N 1
ATOM 728 C CA . HIS A 1 99 ? 12.928 3.756 -16.764 1.00 64.44 99 HIS A CA 1
ATOM 729 C C . HIS A 1 99 ? 12.280 4.024 -15.406 1.00 64.44 99 HIS A C 1
ATOM 731 O O . HIS A 1 99 ? 12.631 4.969 -14.708 1.00 64.44 99 HIS A O 1
ATOM 737 N N . LEU A 1 100 ? 11.354 3.152 -15.007 1.00 61.12 100 LEU A N 1
ATOM 738 C CA . LEU A 1 100 ? 10.580 3.256 -13.761 1.00 61.12 100 LEU A CA 1
ATOM 739 C C . LEU A 1 100 ? 11.438 3.324 -12.478 1.00 61.12 100 LEU A C 1
ATOM 741 O O . LEU A 1 100 ? 10.900 3.568 -11.399 1.00 61.12 100 LEU A O 1
ATOM 745 N N . TYR A 1 101 ? 12.747 3.077 -12.587 1.00 58.66 101 TYR A N 1
ATOM 746 C CA . TYR A 1 101 ? 13.685 2.930 -11.475 1.00 58.66 101 TYR A CA 1
ATOM 747 C C . TYR A 1 101 ? 15.002 3.714 -11.670 1.00 58.66 101 TYR A C 1
ATOM 749 O O . TYR A 1 101 ? 15.951 3.444 -10.933 1.00 58.66 101 TYR A O 1
ATOM 757 N N . THR A 1 102 ? 15.065 4.637 -12.644 1.00 53.44 102 THR A N 1
ATOM 758 C CA . THR A 1 102 ? 16.210 5.541 -12.913 1.00 53.44 102 THR A CA 1
ATOM 759 C C . THR A 1 102 ? 15.868 6.989 -12.625 1.00 53.44 102 THR A C 1
ATOM 761 O O . THR A 1 102 ? 14.742 7.382 -13.001 1.00 53.44 102 THR A O 1
#

Sequence (102 aa):
MVQIFNGLGALTVFSVVFGAYGFQFVLLEPPCPLCLLIRVGMIGVGFGLALNVLFGPRVLHYGLALLAAMFGALTSLRQVMLHIVPGTGSYGDPAFGMHLYT

Nearest PDB structures (foldseek):
  8kh5-assembly1_A  TM=5.947E-01  e=7.147E+00  Homo sapiens
  8xqt-assembly1_R  TM=5.045E-01  e=8.006E+00  Clostridium perfringens

Foldseek 3Di:
DLLVVLQVLLVVLVVVLVVVVVCCVVVVFDDDPLVVQLSQLSNQLSVLSVCCNVVNDDVVSVVSNVVSVVSNVVSVVVLLVQPVDPPSDAGDDADVNHGPRD

Secondary structure (DSSP, 8-state):
-HHHHHHHHHHHHHHHHHHHHHHHHHH-PPPPHHHHHHHHHHHHHHHHHHHHHHS---HHHHHHHHHHHHHHHHHHHHHHHHHSSTTS--SSPPBTTB-TT-